Protein AF-A0A522MY58-F1 (afdb_monomer_lite)

Radius of gyration: 22.97 Å; chains: 1; bounding box: 71×37×54 Å

Secondary structure (DSSP, 8-state):
-HHHHHHHHHHHHHHHHHHHHHHHHHHHH-TT-TTGGGS-HHHHHHHHHHHHHHHHHHHHHHHHHHHHHHHH-TTHHHHHHHHHHHHHHH--HHHHHHHHHTT----THHHHHHHHHHHHHHHHHHHHHHHGGGS-GGGSPPTTTSS-HHHHHHHHHT-

Sequence (159 aa):
ERQLATFLEEANGLRAEGLGRLVGRLRRAGSGDLLSAFLSPEQQRLLAETQLVMSLLEGFSDWVMDDVGRRILPDVETIRDRFEARRGARRGGLDRLVSRLIGLDLKLEQYRKGERFVAGVYRVGGEAALARLWDGPEALPAAAELDDPGAWVRRVAHA

pLDDT: mean 71.49, std 13.31, range [43.28, 94.81]

Structure (mmCIF, N/CA/C/O backbone):
data_AF-A0A522MY58-F1
#
_entry.id   AF-A0A522MY58-F1
#
loop_
_atom_site.group_PDB
_atom_site.id
_atom_site.type_symbol
_atom_site.label_atom_id
_atom_site.label_alt_id
_atom_site.label_comp_id
_atom_site.label_asym_id
_atom_site.label_entity_id
_atom_site.label_seq_id
_atom_site.pdbx_PDB_ins_code
_atom_site.Cartn_x
_atom_site.Cartn_y
_atom_site.Cartn_z
_atom_site.occupancy
_atom_site.B_iso_or_equiv
_atom_site.auth_seq_id
_atom_site.auth_comp_id
_atom_site.auth_asym_id
_atom_site.auth_atom_id
_atom_site.pdbx_PDB_model_num
ATOM 1 N N . GLU A 1 1 ? 55.660 6.144 -29.299 1.00 55.34 1 GLU A N 1
ATOM 2 C CA . GLU A 1 1 ? 54.824 7.265 -28.805 1.00 55.34 1 GLU A CA 1
ATOM 3 C C . GLU A 1 1 ? 53.560 7.514 -29.634 1.00 55.34 1 GLU A C 1
ATOM 5 O O . GLU A 1 1 ? 52.486 7.470 -29.054 1.00 55.34 1 GLU A O 1
ATOM 10 N N . ARG A 1 2 ? 53.620 7.672 -30.968 1.00 51.34 2 ARG A N 1
ATOM 11 C CA . ARG A 1 2 ? 52.422 7.954 -31.800 1.00 51.34 2 ARG A CA 1
ATOM 12 C C . ARG A 1 2 ? 51.309 6.887 -31.767 1.00 51.34 2 ARG A C 1
ATOM 14 O O . ARG A 1 2 ? 50.146 7.250 -31.738 1.00 51.34 2 ARG A O 1
ATOM 21 N N . GLN A 1 3 ? 51.642 5.596 -31.689 1.00 43.28 3 GLN A N 1
ATOM 22 C CA . GLN A 1 3 ? 50.640 4.513 -31.639 1.00 43.28 3 GLN A CA 1
ATOM 23 C C . GLN A 1 3 ? 49.859 4.440 -30.314 1.00 43.28 3 GLN A C 1
ATOM 25 O O . GLN A 1 3 ? 48.707 4.024 -30.313 1.00 43.28 3 GLN A O 1
ATOM 30 N N . LEU A 1 4 ? 50.457 4.869 -29.195 1.00 51.84 4 LEU A N 1
ATOM 31 C CA . LEU A 1 4 ? 49.779 4.913 -27.892 1.00 51.84 4 LEU A CA 1
ATOM 32 C C . LEU A 1 4 ? 48.774 6.067 -27.825 1.00 51.84 4 LEU A C 1
ATOM 34 O O . LEU A 1 4 ? 47.717 5.915 -27.227 1.00 51.84 4 LEU A O 1
ATOM 38 N N . ALA A 1 5 ? 49.080 7.192 -28.477 1.00 55.88 5 ALA A N 1
ATOM 39 C CA . ALA A 1 5 ? 48.162 8.321 -28.582 1.00 55.88 5 ALA A CA 1
ATOM 40 C C . ALA A 1 5 ? 46.907 7.950 -29.388 1.00 55.88 5 ALA A C 1
ATOM 42 O O . ALA A 1 5 ? 45.802 8.200 -28.922 1.00 55.88 5 ALA A O 1
ATOM 43 N N . THR A 1 6 ? 47.070 7.255 -30.519 1.00 59.66 6 THR A N 1
ATOM 44 C CA . THR A 1 6 ? 45.942 6.775 -31.335 1.00 59.66 6 THR A CA 1
ATOM 45 C C . THR A 1 6 ? 45.094 5.740 -30.592 1.00 59.66 6 THR A C 1
ATOM 47 O O . THR A 1 6 ? 43.873 5.830 -30.610 1.00 59.66 6 THR A O 1
ATOM 50 N N . PHE A 1 7 ? 45.718 4.819 -29.848 1.00 56.16 7 PHE A N 1
ATOM 51 C CA . PHE A 1 7 ? 44.993 3.857 -29.007 1.00 56.16 7 PHE A CA 1
ATOM 52 C C . PHE A 1 7 ? 44.212 4.529 -27.866 1.00 56.16 7 PHE A C 1
ATOM 54 O O . PHE A 1 7 ? 43.107 4.104 -27.532 1.00 56.16 7 PHE A O 1
ATOM 61 N N . LEU A 1 8 ? 44.775 5.575 -27.251 1.00 56.06 8 LEU A N 1
ATOM 62 C CA . LEU A 1 8 ? 44.109 6.347 -26.199 1.00 56.06 8 LEU A CA 1
ATOM 63 C C . LEU A 1 8 ? 42.988 7.236 -26.758 1.00 56.06 8 LEU A C 1
ATOM 65 O O . LEU A 1 8 ? 41.968 7.401 -26.089 1.00 56.06 8 LEU A O 1
ATOM 69 N N . GLU A 1 9 ? 43.134 7.766 -27.974 1.00 59.34 9 GLU A N 1
ATOM 70 C CA . GLU A 1 9 ? 42.082 8.502 -28.687 1.00 59.34 9 GLU A CA 1
ATOM 71 C C . GLU A 1 9 ? 40.939 7.589 -29.133 1.00 59.34 9 GLU A C 1
ATOM 73 O O . GLU A 1 9 ? 39.782 7.933 -28.909 1.00 59.34 9 GLU A O 1
ATOM 78 N N . GLU A 1 10 ? 41.226 6.399 -29.667 1.00 54.28 10 GLU A N 1
ATOM 79 C CA . GLU A 1 10 ? 40.202 5.400 -29.995 1.00 54.28 10 GLU A CA 1
ATOM 80 C C . GLU A 1 10 ? 39.494 4.887 -28.736 1.00 54.28 10 GLU A C 1
ATOM 82 O O . GLU A 1 10 ? 38.267 4.783 -28.714 1.00 54.28 10 GLU A O 1
ATOM 87 N N . ALA A 1 11 ? 40.228 4.642 -27.645 1.00 57.56 11 ALA A N 1
ATOM 88 C CA . ALA A 1 11 ? 39.636 4.264 -26.362 1.00 57.56 11 ALA A CA 1
ATOM 89 C C . ALA A 1 11 ? 38.762 5.386 -25.773 1.00 57.56 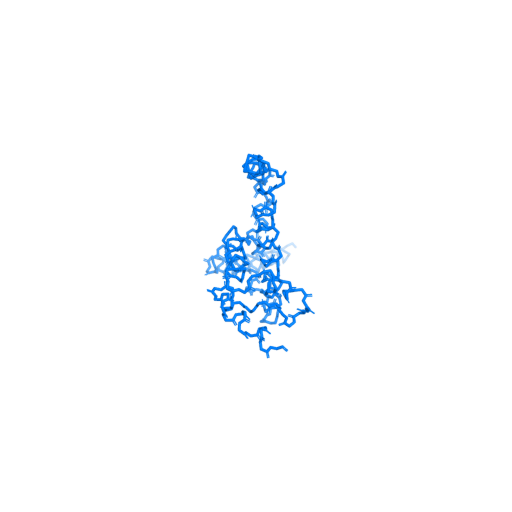11 ALA A C 1
ATOM 91 O O . ALA A 1 11 ? 37.707 5.108 -25.195 1.00 57.56 11 ALA A O 1
ATOM 92 N N . ASN A 1 12 ? 39.163 6.650 -25.934 1.00 56.62 12 ASN A N 1
ATOM 93 C CA . ASN A 1 12 ? 38.354 7.803 -25.541 1.00 56.62 12 ASN A CA 1
ATOM 94 C C . ASN A 1 12 ? 37.147 8.007 -26.461 1.00 56.62 12 ASN A C 1
ATOM 96 O O . ASN A 1 12 ? 36.080 8.346 -25.958 1.00 56.62 12 ASN A O 1
ATOM 100 N N . GLY A 1 13 ? 37.268 7.739 -27.762 1.00 57.22 13 GLY A N 1
ATOM 101 C CA . GLY A 1 13 ? 36.167 7.768 -28.727 1.00 57.22 13 GLY A CA 1
ATOM 102 C C . GLY A 1 13 ? 35.122 6.691 -28.436 1.00 57.22 13 GLY A C 1
ATOM 103 O O . GLY A 1 13 ? 33.938 6.993 -28.320 1.00 57.22 13 GLY A O 1
ATOM 104 N N . LEU A 1 14 ? 35.558 5.455 -28.174 1.00 58.22 14 LEU A N 1
ATOM 105 C CA . LEU A 1 14 ? 34.695 4.337 -27.772 1.00 58.22 14 LEU A CA 1
ATOM 106 C C . LEU A 1 14 ? 33.980 4.608 -26.437 1.00 58.22 14 LEU A C 1
ATOM 108 O O . LEU A 1 14 ? 32.801 4.274 -26.276 1.00 58.22 14 LEU A O 1
ATOM 112 N N . ARG A 1 15 ? 34.664 5.262 -2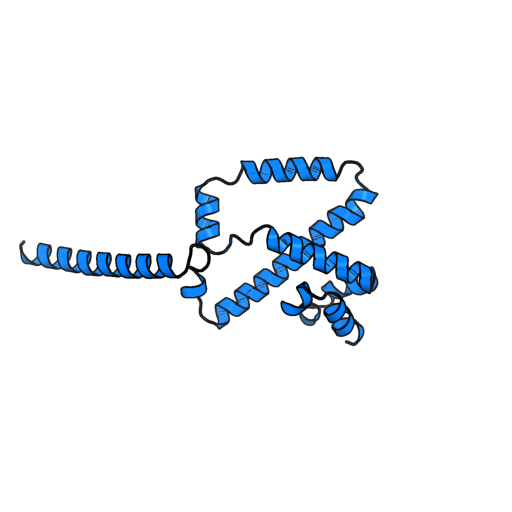5.486 1.00 59.00 15 ARG A N 1
ATOM 113 C CA . ARG A 1 15 ? 34.072 5.725 -24.219 1.00 59.00 15 ARG A CA 1
ATOM 114 C C . ARG A 1 15 ? 33.092 6.879 -24.428 1.00 59.00 15 ARG A C 1
ATOM 116 O O . ARG A 1 15 ? 32.006 6.839 -23.856 1.00 59.00 15 ARG A O 1
ATOM 123 N N . ALA A 1 16 ? 33.431 7.864 -25.256 1.00 65.81 16 ALA A N 1
ATOM 124 C CA . ALA A 1 16 ? 32.604 9.034 -25.543 1.00 65.81 16 ALA A CA 1
ATOM 125 C C . ALA A 1 16 ? 31.335 8.670 -26.325 1.00 65.81 16 ALA A C 1
ATOM 127 O O . ALA A 1 16 ? 30.257 9.166 -26.006 1.00 65.81 16 ALA A O 1
ATOM 128 N N . GLU A 1 17 ? 31.418 7.744 -27.280 1.00 63.81 17 GLU A N 1
ATOM 129 C CA . GLU A 1 17 ? 30.249 7.196 -27.970 1.00 63.81 17 GLU A CA 1
ATOM 130 C C . GLU A 1 17 ? 29.385 6.333 -27.048 1.00 63.81 17 GLU A C 1
ATOM 132 O O . GLU A 1 17 ? 28.155 6.393 -27.108 1.00 63.81 17 GLU A O 1
ATOM 137 N N . GLY A 1 18 ? 30.009 5.537 -26.173 1.00 63.91 18 GLY A N 1
ATOM 138 C CA . GLY A 1 18 ? 29.309 4.782 -25.134 1.00 63.91 18 GLY A CA 1
ATOM 139 C C . GLY A 1 18 ? 28.517 5.703 -24.205 1.00 63.91 18 GLY A C 1
ATOM 140 O O . GLY A 1 18 ? 27.328 5.474 -23.979 1.00 63.91 18 GLY A O 1
ATOM 141 N N . LEU A 1 19 ? 29.145 6.793 -23.760 1.00 64.94 19 LEU A N 1
ATOM 142 C CA . LEU A 1 19 ? 28.531 7.870 -22.981 1.00 64.94 19 LEU A CA 1
ATOM 143 C C . LEU A 1 19 ? 27.449 8.615 -23.769 1.00 64.94 19 LEU A C 1
ATOM 145 O O . LEU A 1 19 ? 26.380 8.867 -23.226 1.00 64.94 19 LEU A O 1
ATOM 149 N N . GLY A 1 20 ? 27.657 8.908 -25.052 1.00 66.69 20 GLY A N 1
ATOM 150 C CA . GLY A 1 20 ? 26.664 9.560 -25.910 1.00 66.69 20 GLY A CA 1
ATOM 151 C C . GLY A 1 20 ? 25.415 8.702 -26.120 1.00 66.69 20 GLY A C 1
ATOM 152 O O . GLY A 1 20 ? 24.291 9.197 -26.019 1.00 66.69 20 GLY A O 1
ATOM 153 N N . ARG A 1 21 ? 25.585 7.389 -26.316 1.00 67.06 21 ARG A N 1
ATOM 154 C CA . ARG A 1 21 ? 24.478 6.418 -26.384 1.00 67.06 21 ARG A CA 1
ATOM 155 C C . ARG A 1 21 ? 23.777 6.248 -25.034 1.00 67.06 21 ARG A C 1
ATOM 157 O O . ARG A 1 21 ? 22.564 6.033 -25.012 1.00 67.06 21 ARG A O 1
ATOM 164 N N . LEU A 1 22 ? 24.513 6.347 -23.927 1.00 56.91 22 LEU A N 1
ATOM 165 C CA . LEU A 1 22 ? 23.978 6.301 -22.564 1.00 56.91 22 LEU A CA 1
ATOM 166 C C . LEU A 1 22 ? 23.135 7.548 -22.263 1.00 56.91 22 LEU A C 1
ATOM 168 O O . LEU A 1 22 ? 21.974 7.428 -21.886 1.00 56.91 22 LEU A O 1
ATOM 172 N N . VAL A 1 23 ? 23.675 8.740 -22.526 1.00 64.81 23 VAL A N 1
ATOM 173 C CA . VAL A 1 23 ? 22.977 10.027 -22.387 1.00 64.81 23 VAL A CA 1
ATOM 174 C C . VAL A 1 23 ? 21.769 10.088 -23.322 1.00 64.81 23 VAL A C 1
ATOM 176 O O . VAL A 1 23 ? 20.702 10.534 -22.911 1.00 64.81 23 VAL A O 1
ATOM 179 N N . GLY A 1 24 ? 21.890 9.581 -24.551 1.00 66.06 24 GLY A N 1
ATOM 180 C CA . GLY A 1 24 ? 20.783 9.496 -25.503 1.00 66.06 24 GLY A CA 1
ATOM 181 C C . GLY A 1 24 ? 19.652 8.573 -25.044 1.00 66.06 24 GLY A C 1
ATOM 182 O O . GLY A 1 24 ? 18.487 8.909 -25.247 1.00 66.06 24 GLY A O 1
ATOM 183 N N . ARG A 1 25 ? 19.969 7.445 -24.391 1.00 63.38 25 ARG A N 1
ATOM 184 C CA . ARG A 1 25 ? 18.969 6.543 -23.792 1.00 63.38 25 ARG A CA 1
ATOM 185 C C . ARG A 1 25 ? 18.329 7.142 -22.544 1.00 63.38 25 ARG A C 1
ATOM 187 O O . ARG A 1 25 ? 17.109 7.164 -22.465 1.00 63.38 25 ARG A O 1
ATOM 194 N N . LEU A 1 26 ? 19.117 7.723 -21.642 1.00 55.84 26 LEU A N 1
ATOM 195 C CA . LEU A 1 26 ? 18.623 8.406 -20.438 1.00 55.84 26 LEU A CA 1
ATOM 196 C C . LEU A 1 26 ? 17.710 9.592 -20.774 1.00 55.84 26 LEU A C 1
ATOM 198 O O . LEU A 1 26 ? 16.663 9.783 -20.160 1.00 55.84 26 LEU A O 1
ATOM 202 N N . ARG A 1 27 ? 18.073 10.372 -21.796 1.00 62.59 27 ARG A N 1
ATOM 203 C CA . ARG A 1 27 ? 17.285 11.520 -22.259 1.00 62.59 27 ARG A CA 1
ATOM 204 C C . ARG A 1 27 ? 15.984 11.102 -22.952 1.00 62.59 27 ARG A C 1
ATOM 206 O O . ARG A 1 27 ? 15.049 11.894 -22.987 1.00 62.59 27 ARG A O 1
ATOM 213 N N . ARG A 1 28 ? 15.918 9.879 -23.486 1.00 60.41 28 ARG A N 1
ATOM 214 C CA . ARG A 1 28 ? 14.723 9.310 -24.128 1.00 60.41 28 ARG A CA 1
ATOM 215 C C . ARG A 1 28 ? 13.828 8.551 -23.140 1.00 60.41 28 ARG A C 1
ATOM 217 O O . ARG A 1 28 ? 12.623 8.532 -23.342 1.00 60.41 28 ARG A O 1
ATOM 224 N N . ALA A 1 29 ? 14.409 7.978 -22.084 1.00 53.91 29 ALA A N 1
ATOM 225 C CA . ALA A 1 29 ? 13.703 7.249 -21.028 1.00 53.91 29 ALA A CA 1
ATOM 226 C C . ALA A 1 29 ? 13.005 8.169 -20.006 1.00 53.91 29 ALA A C 1
ATOM 228 O O . ALA A 1 29 ? 12.096 7.744 -19.307 1.00 53.91 29 ALA A O 1
ATOM 229 N N . GLY A 1 30 ? 13.374 9.452 -19.929 1.00 52.66 30 GLY A N 1
ATOM 230 C CA . GLY A 1 30 ? 12.845 10.339 -18.892 1.00 52.66 30 GLY A CA 1
ATOM 231 C C . GLY A 1 30 ? 13.407 9.979 -17.512 1.00 52.66 30 GLY A C 1
ATOM 232 O O . GLY A 1 30 ? 13.789 8.850 -17.234 1.00 52.66 30 GLY A O 1
ATOM 233 N N . SER A 1 31 ? 13.505 10.967 -16.628 1.00 52.94 31 SER A N 1
ATOM 234 C CA . SER A 1 31 ? 14.283 10.915 -15.379 1.00 52.94 31 SER A CA 1
ATOM 235 C C . SER A 1 31 ? 13.807 9.917 -14.305 1.00 52.94 31 SER A C 1
ATOM 237 O O . SER A 1 31 ? 14.371 9.925 -13.214 1.00 52.94 31 SER A O 1
ATOM 239 N N . GLY A 1 32 ? 12.803 9.079 -14.586 1.00 52.12 32 GLY A N 1
ATOM 240 C CA . GLY A 1 32 ? 12.289 8.053 -13.669 1.00 52.12 32 GLY A CA 1
ATOM 241 C C . GLY A 1 32 ? 12.499 6.600 -14.116 1.00 52.12 32 GLY A C 1
ATOM 242 O O . GLY A 1 32 ? 12.406 5.713 -13.279 1.00 52.12 32 GLY A O 1
ATOM 243 N N . ASP A 1 33 ? 12.818 6.348 -15.390 1.00 57.84 33 ASP A N 1
ATOM 244 C CA . ASP A 1 33 ? 12.766 5.010 -16.012 1.00 57.84 33 ASP A CA 1
ATOM 245 C C . ASP A 1 33 ? 14.154 4.505 -16.455 1.00 57.84 33 ASP A C 1
ATOM 247 O O . ASP A 1 33 ? 14.339 3.889 -17.501 1.00 57.84 33 ASP A O 1
ATOM 251 N N . LEU A 1 34 ? 15.197 4.858 -15.701 1.00 58.16 34 LEU A N 1
ATOM 252 C CA . LEU A 1 34 ? 16.569 4.555 -16.113 1.00 58.16 34 LEU A CA 1
ATOM 253 C C . LEU A 1 34 ? 16.905 3.109 -15.775 1.00 58.16 34 LEU A C 1
ATOM 255 O O . LEU A 1 34 ? 17.631 2.465 -16.517 1.00 58.16 34 LEU A O 1
ATOM 259 N N . LEU A 1 35 ? 16.405 2.627 -14.635 1.00 59.03 35 LEU A N 1
ATOM 260 C CA . LEU A 1 35 ? 16.717 1.305 -14.100 1.00 59.03 35 LEU A CA 1
ATOM 261 C C . LEU A 1 35 ? 15.909 0.195 -14.730 1.00 59.03 35 LEU A C 1
ATOM 263 O O . LEU A 1 35 ? 16.476 -0.838 -15.054 1.00 59.03 35 LEU A O 1
ATOM 267 N N . SER A 1 36 ? 14.623 0.417 -14.956 1.00 58.47 36 SER A N 1
ATOM 268 C CA . SER A 1 36 ? 13.761 -0.472 -15.740 1.00 58.47 36 SER A CA 1
ATOM 269 C C . SER A 1 36 ? 14.372 -0.792 -17.108 1.00 58.47 36 SER A C 1
ATOM 271 O O . SER A 1 36 ? 14.364 -1.948 -17.515 1.00 58.47 36 SER A O 1
ATOM 273 N N . ALA A 1 37 ? 15.028 0.174 -17.761 1.00 64.31 37 ALA A N 1
ATOM 274 C CA . ALA A 1 37 ? 15.751 -0.046 -19.015 1.00 64.31 37 ALA A CA 1
ATOM 275 C C . ALA A 1 37 ? 16.953 -1.015 -18.903 1.00 64.31 37 ALA A C 1
ATOM 277 O O . ALA A 1 37 ? 17.441 -1.495 -19.928 1.00 64.31 37 ALA A O 1
ATOM 278 N N . PHE A 1 38 ? 17.437 -1.304 -17.689 1.00 67.62 38 PHE A N 1
ATOM 279 C CA . PHE A 1 38 ? 18.514 -2.264 -17.404 1.00 67.62 38 PHE A CA 1
ATOM 280 C C . PHE A 1 38 ? 18.039 -3.541 -16.695 1.00 67.62 38 PHE A C 1
ATOM 282 O O . PHE A 1 38 ? 18.809 -4.498 -16.611 1.00 67.62 38 PHE A O 1
ATOM 289 N N . LEU A 1 39 ? 16.809 -3.572 -16.181 1.00 73.38 39 LEU A N 1
ATOM 290 C CA . LEU A 1 39 ? 16.238 -4.738 -15.509 1.00 73.38 39 LEU A CA 1
ATOM 291 C C . LEU A 1 39 ? 15.612 -5.691 -16.529 1.00 73.38 39 LEU A C 1
ATOM 293 O O . LEU A 1 39 ? 14.923 -5.262 -17.457 1.00 73.38 39 LEU A O 1
ATOM 297 N N . SER A 1 40 ? 15.805 -6.995 -16.328 1.00 82.50 40 SER A N 1
ATOM 298 C CA . SER A 1 40 ? 15.067 -8.006 -17.087 1.00 82.50 40 SER A CA 1
ATOM 299 C C . SER A 1 40 ? 13.561 -7.926 -16.777 1.00 82.50 40 SER A C 1
ATOM 301 O O . SER A 1 40 ? 13.189 -7.449 -15.701 1.00 82.50 40 SER A O 1
ATOM 303 N N . PRO A 1 41 ? 12.673 -8.426 -17.659 1.00 82.06 41 PRO A N 1
ATOM 304 C CA . PRO A 1 41 ? 11.230 -8.434 -17.398 1.00 82.06 41 PRO A CA 1
ATOM 305 C C . PRO A 1 41 ? 10.856 -9.095 -16.063 1.00 82.06 41 PRO A C 1
ATOM 307 O O . PRO A 1 41 ? 9.988 -8.608 -15.345 1.00 82.06 41 PRO A O 1
ATOM 310 N N . GLU A 1 42 ? 11.565 -10.162 -15.688 1.00 79.75 42 GLU A N 1
ATOM 311 C CA . GLU A 1 42 ? 11.361 -10.851 -14.412 1.00 79.75 42 GLU A CA 1
ATOM 312 C C . GLU A 1 42 ? 11.791 -9.990 -13.215 1.00 79.75 42 GLU A C 1
ATOM 314 O O . GLU A 1 42 ? 11.088 -9.910 -12.211 1.00 79.75 42 GLU A O 1
ATOM 319 N N . GLN A 1 43 ? 12.914 -9.276 -13.326 1.00 77.50 43 GLN A N 1
ATOM 320 C CA . GLN A 1 43 ? 13.366 -8.362 -12.274 1.00 77.50 43 GLN A CA 1
ATOM 321 C C . GLN A 1 43 ? 12.435 -7.155 -12.121 1.00 77.50 43 GLN A C 1
ATOM 323 O O . GLN A 1 43 ? 12.217 -6.697 -11.002 1.00 77.50 43 GLN A O 1
ATOM 328 N N . GLN A 1 44 ? 11.861 -6.657 -13.219 1.00 76.12 44 GLN A N 1
ATOM 329 C CA . GLN A 1 44 ? 10.847 -5.603 -13.169 1.00 76.12 44 GLN A CA 1
ATOM 330 C C . GLN A 1 44 ? 9.582 -6.080 -12.444 1.00 76.12 44 GLN A C 1
ATOM 332 O O . GLN A 1 44 ? 9.054 -5.348 -11.609 1.00 76.12 44 GLN A O 1
ATOM 337 N N . ARG A 1 45 ? 9.134 -7.318 -12.704 1.00 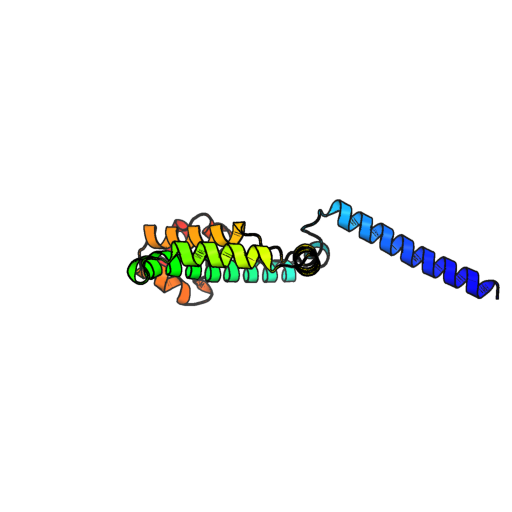80.88 45 ARG A N 1
ATOM 338 C CA . ARG A 1 45 ? 7.989 -7.931 -12.011 1.00 80.88 45 ARG A CA 1
ATOM 339 C C . ARG A 1 45 ? 8.235 -8.045 -10.507 1.00 80.88 45 ARG A C 1
ATOM 341 O O . ARG A 1 45 ? 7.422 -7.568 -9.722 1.00 80.88 45 ARG A O 1
ATOM 348 N N . LEU A 1 46 ? 9.375 -8.610 -10.109 1.00 81.69 46 LEU A N 1
ATOM 349 C CA . LEU A 1 46 ? 9.746 -8.763 -8.696 1.00 81.69 46 LEU A CA 1
ATOM 350 C C . LEU A 1 46 ? 9.886 -7.414 -7.984 1.00 81.69 46 LEU A C 1
ATOM 352 O O . LEU A 1 46 ? 9.486 -7.268 -6.827 1.00 81.69 46 LEU A O 1
ATOM 356 N N . LEU A 1 47 ? 10.431 -6.409 -8.673 1.00 77.50 47 LEU A N 1
ATOM 357 C CA . LEU A 1 47 ? 10.521 -5.056 -8.142 1.00 77.50 47 LEU A CA 1
ATOM 358 C C . LEU A 1 47 ? 9.124 -4.455 -7.932 1.00 77.50 47 LEU A C 1
ATOM 360 O O . LEU A 1 47 ? 8.869 -3.895 -6.869 1.00 77.50 47 LEU A O 1
ATOM 364 N N . ALA A 1 48 ? 8.214 -4.612 -8.894 1.00 77.19 48 ALA A N 1
ATOM 365 C CA . ALA A 1 48 ? 6.836 -4.139 -8.778 1.00 77.19 48 ALA A CA 1
ATOM 366 C C . ALA A 1 48 ? 6.072 -4.840 -7.637 1.00 77.19 48 ALA A C 1
ATOM 368 O O . ALA A 1 48 ? 5.368 -4.179 -6.877 1.00 77.19 48 ALA A O 1
ATOM 369 N N . GLU A 1 49 ? 6.254 -6.150 -7.460 1.00 81.56 49 GLU A N 1
ATOM 370 C CA . GLU A 1 49 ? 5.690 -6.908 -6.332 1.00 81.56 49 GLU A CA 1
ATOM 371 C C . GLU A 1 49 ? 6.242 -6.432 -4.990 1.00 81.56 49 GLU A C 1
ATOM 373 O O . GLU A 1 49 ? 5.490 -6.206 -4.043 1.00 81.56 49 GLU A O 1
ATOM 378 N N . THR A 1 50 ? 7.550 -6.191 -4.916 1.00 80.94 50 THR A N 1
ATOM 379 C CA . THR A 1 50 ? 8.168 -5.629 -3.710 1.00 80.94 50 THR A CA 1
ATOM 380 C C . THR A 1 50 ? 7.582 -4.253 -3.388 1.00 80.94 50 THR A C 1
ATOM 382 O O . THR A 1 50 ? 7.218 -3.974 -2.248 1.00 80.94 50 THR A O 1
ATOM 385 N N . GLN A 1 51 ? 7.438 -3.394 -4.398 1.00 76.06 51 GLN A N 1
ATOM 386 C CA . GLN A 1 51 ? 6.873 -2.051 -4.249 1.00 76.06 51 GLN A CA 1
ATOM 387 C C . GLN A 1 51 ? 5.412 -2.074 -3.801 1.00 76.06 51 GLN A C 1
ATOM 389 O O . GLN A 1 51 ? 4.999 -1.244 -2.991 1.00 76.06 51 GLN A O 1
ATOM 394 N N . LEU A 1 52 ? 4.636 -3.024 -4.310 1.00 81.44 52 LEU A N 1
ATOM 395 C CA . LEU A 1 52 ? 3.252 -3.255 -3.925 1.00 81.44 52 LEU A CA 1
ATOM 396 C C . LEU A 1 52 ? 3.145 -3.615 -2.434 1.00 81.44 52 LEU A C 1
ATOM 398 O O . LEU A 1 52 ? 2.379 -2.979 -1.710 1.00 81.44 52 LEU A O 1
ATOM 402 N N . VAL A 1 53 ? 3.952 -4.570 -1.960 1.00 82.81 53 VAL A N 1
ATOM 403 C CA . VAL A 1 53 ? 3.972 -4.970 -0.541 1.00 82.81 53 VAL A CA 1
ATOM 404 C C . VAL A 1 53 ? 4.415 -3.819 0.356 1.00 82.81 53 VAL A C 1
ATOM 406 O O . VAL A 1 53 ? 3.782 -3.559 1.376 1.00 82.81 53 VAL A O 1
ATOM 409 N N . MET A 1 54 ? 5.458 -3.087 -0.038 1.00 79.19 54 MET A N 1
ATOM 410 C CA . MET A 1 54 ? 5.905 -1.902 0.698 1.00 79.19 54 MET A CA 1
ATOM 411 C C . MET A 1 54 ? 4.790 -0.856 0.806 1.00 79.19 54 MET A C 1
ATOM 413 O O . MET A 1 54 ? 4.504 -0.386 1.903 1.00 79.19 54 MET A O 1
ATOM 417 N N . SER A 1 55 ? 4.094 -0.571 -0.300 1.00 77.56 55 SER A N 1
ATOM 418 C CA . SER A 1 55 ? 2.976 0.385 -0.322 1.00 77.56 55 SER A CA 1
ATOM 419 C C . SER A 1 55 ? 1.842 -0.031 0.616 1.00 77.56 55 SER A C 1
ATOM 421 O O . SER A 1 55 ? 1.226 0.815 1.262 1.00 77.56 55 SER A O 1
ATOM 423 N N . LEU A 1 56 ? 1.560 -1.334 0.694 1.00 81.94 56 LEU A N 1
ATOM 424 C CA . LEU A 1 56 ? 0.548 -1.885 1.587 1.00 81.94 56 LEU A CA 1
ATOM 425 C C . LEU A 1 56 ? 0.946 -1.757 3.060 1.00 81.94 56 LEU A C 1
ATOM 427 O O . LEU A 1 56 ? 0.145 -1.284 3.861 1.00 81.94 56 LEU A O 1
ATOM 431 N N . LEU A 1 57 ? 2.173 -2.160 3.409 1.00 81.06 57 LEU A N 1
ATOM 432 C CA . LEU A 1 57 ? 2.702 -2.072 4.774 1.00 81.06 57 LEU A CA 1
ATOM 433 C C . LEU A 1 57 ? 2.693 -0.629 5.279 1.00 81.06 57 LEU A C 1
ATOM 435 O O . LEU A 1 57 ? 2.248 -0.351 6.392 1.00 81.06 57 LEU A O 1
ATOM 439 N N . GLU A 1 58 ? 3.165 0.287 4.441 1.00 76.88 58 GLU A N 1
ATOM 440 C CA . GLU A 1 58 ? 3.219 1.709 4.759 1.00 76.88 58 GLU A CA 1
ATOM 441 C C . GLU A 1 58 ? 1.808 2.296 4.887 1.00 76.88 58 GLU A C 1
ATOM 443 O O . GLU A 1 58 ? 1.501 2.918 5.901 1.00 76.88 58 GLU A O 1
ATOM 448 N N . GLY A 1 59 ? 0.915 2.018 3.931 1.00 77.25 59 GLY A N 1
ATOM 449 C CA . GLY A 1 59 ? -0.475 2.477 3.983 1.00 77.25 59 GLY A CA 1
ATOM 450 C C . GLY A 1 59 ? -1.258 1.937 5.182 1.00 77.25 59 GLY A C 1
ATOM 451 O O . GLY A 1 59 ? -2.072 2.656 5.760 1.00 77.25 59 GLY A O 1
ATOM 452 N N . PHE A 1 60 ? -0.994 0.695 5.595 1.00 81.44 60 PHE A N 1
ATOM 453 C CA . PHE A 1 60 ? -1.580 0.120 6.804 1.00 81.44 60 PHE A CA 1
ATOM 454 C C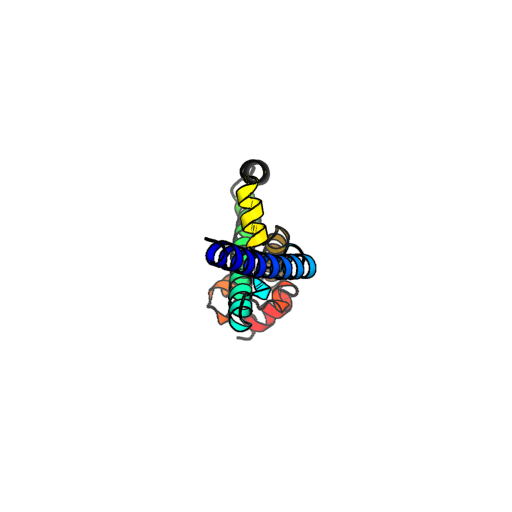 . PHE A 1 60 ? -1.056 0.806 8.064 1.00 81.44 60 PHE A C 1
ATOM 456 O O . PHE A 1 60 ? -1.847 1.151 8.938 1.00 81.44 60 PHE A O 1
ATOM 463 N N . SER A 1 61 ? 0.255 1.044 8.151 1.00 75.38 61 SER A N 1
ATOM 464 C CA . SER A 1 61 ? 0.848 1.765 9.279 1.00 75.38 61 SER A CA 1
ATOM 465 C C . SER A 1 61 ? 0.283 3.181 9.399 1.00 75.38 61 SER A C 1
ATOM 467 O O . SER A 1 61 ? -0.076 3.589 10.500 1.00 75.38 61 SER A O 1
ATOM 469 N N . ASP A 1 62 ? 0.177 3.918 8.293 1.00 74.38 62 ASP A N 1
ATOM 470 C CA . ASP A 1 62 ? -0.389 5.271 8.291 1.00 74.38 62 ASP A CA 1
ATOM 471 C C . ASP A 1 62 ? -1.870 5.254 8.704 1.00 74.38 62 ASP A C 1
ATOM 473 O O . ASP A 1 62 ? -2.280 6.041 9.558 1.00 74.38 62 ASP A O 1
ATOM 477 N N . TRP A 1 63 ? -2.658 4.298 8.198 1.00 78.31 63 TRP A N 1
ATOM 478 C CA . TRP A 1 63 ? -4.056 4.131 8.607 1.00 78.31 63 TRP A CA 1
ATOM 479 C C . TRP A 1 63 ? -4.200 3.788 10.098 1.00 78.31 63 TRP A C 1
ATOM 481 O O . TRP A 1 63 ? -5.025 4.390 10.782 1.00 78.31 63 TRP A O 1
ATOM 491 N N . VAL A 1 64 ? -3.383 2.871 10.633 1.00 78.31 64 VAL A N 1
ATOM 492 C CA . VAL A 1 64 ? -3.377 2.535 12.069 1.00 78.31 64 VAL A CA 1
ATOM 493 C C . VAL A 1 64 ? -2.997 3.757 12.903 1.00 78.31 64 VAL A C 1
ATOM 495 O O . VAL A 1 64 ? -3.643 4.043 13.912 1.00 78.31 64 VAL A O 1
ATOM 498 N N . MET A 1 65 ? -1.975 4.504 12.487 1.00 69.12 65 MET A N 1
ATOM 499 C CA . MET A 1 65 ? -1.561 5.732 13.168 1.00 69.12 65 MET A CA 1
ATOM 500 C C . MET A 1 65 ? -2.665 6.798 13.161 1.00 69.12 65 MET A C 1
ATOM 502 O O . MET A 1 65 ? -2.776 7.548 14.127 1.00 69.12 65 MET A O 1
ATOM 506 N N . ASP A 1 66 ? -3.520 6.839 12.142 1.00 71.75 66 ASP A N 1
ATOM 507 C CA . ASP A 1 66 ? -4.629 7.790 12.070 1.00 71.75 66 ASP A CA 1
ATOM 508 C C . ASP A 1 66 ? -5.891 7.317 12.815 1.00 71.75 66 ASP A C 1
ATOM 510 O O . ASP A 1 66 ? -6.521 8.130 13.494 1.00 71.75 66 ASP A O 1
ATOM 514 N N . ASP A 1 67 ? -6.288 6.046 12.711 1.00 72.88 67 ASP A N 1
ATOM 515 C CA . ASP A 1 67 ? -7.506 5.524 13.357 1.00 72.88 67 ASP A CA 1
ATOM 516 C C . ASP A 1 67 ? -7.277 5.186 14.837 1.00 72.88 67 ASP A C 1
ATOM 518 O O . ASP A 1 67 ? -8.022 5.638 15.711 1.00 72.88 67 ASP A O 1
ATOM 522 N N . VAL A 1 68 ? -6.206 4.451 15.145 1.00 68.19 68 VAL A N 1
ATOM 523 C CA . VAL A 1 68 ? -5.846 4.100 16.526 1.00 68.19 68 VAL A CA 1
ATOM 524 C C . VAL A 1 68 ? -5.160 5.277 17.210 1.00 68.19 68 VAL A C 1
ATOM 526 O O . VAL A 1 68 ? -5.454 5.575 18.370 1.00 68.19 68 VAL A O 1
ATOM 529 N N . GLY A 1 69 ? -4.287 5.998 16.500 1.00 64.06 69 GLY A N 1
ATOM 530 C CA . GLY A 1 69 ? -3.571 7.131 17.085 1.00 64.06 69 GLY A CA 1
ATOM 531 C C . GLY A 1 69 ? -4.499 8.265 17.508 1.00 64.06 69 GLY A C 1
ATOM 532 O O . GLY A 1 69 ? -4.308 8.783 18.600 1.00 64.06 69 GLY A O 1
ATOM 533 N N . ARG A 1 70 ? -5.575 8.583 16.771 1.00 67.31 70 ARG A N 1
ATOM 534 C CA . ARG A 1 70 ? -6.570 9.580 17.228 1.00 67.31 70 ARG A CA 1
ATOM 535 C C . ARG A 1 70 ? -7.298 9.181 18.512 1.00 67.31 70 ARG A C 1
ATOM 537 O O . ARG A 1 70 ? -7.703 10.051 19.277 1.00 67.31 70 ARG A O 1
ATOM 544 N N . ARG A 1 71 ? -7.475 7.879 18.761 1.00 64.44 71 ARG A N 1
ATOM 545 C CA . ARG A 1 71 ? -8.156 7.371 19.965 1.00 64.44 71 ARG A CA 1
ATOM 546 C C . ARG A 1 71 ? -7.273 7.433 21.213 1.00 64.44 71 ARG A C 1
ATOM 548 O O . ARG A 1 71 ? -7.805 7.487 22.317 1.00 64.44 71 ARG A O 1
ATOM 555 N N . ILE A 1 72 ? -5.948 7.415 21.047 1.00 66.12 72 ILE A N 1
ATOM 556 C CA . ILE A 1 72 ? -4.979 7.292 22.152 1.00 66.12 72 ILE A CA 1
ATOM 557 C C . ILE A 1 72 ? -4.145 8.573 22.341 1.00 66.12 72 ILE A C 1
ATOM 559 O O . ILE A 1 72 ? -3.756 8.899 23.461 1.00 66.12 72 ILE A O 1
ATOM 563 N N . LEU A 1 73 ? -3.875 9.312 21.264 1.00 63.62 73 LEU A N 1
ATOM 564 C CA . LEU A 1 73 ? -3.001 10.484 21.222 1.00 63.62 73 LEU A CA 1
ATOM 565 C C . LEU A 1 73 ? -3.768 11.703 20.673 1.00 63.62 73 LEU A C 1
ATOM 567 O O . LEU A 1 73 ? -3.913 11.837 19.456 1.00 63.62 73 LEU A O 1
ATOM 571 N N . PRO A 1 74 ? -4.207 12.631 21.545 1.00 68.12 74 PRO A N 1
ATOM 572 C CA . PRO A 1 74 ? -4.961 13.825 21.147 1.00 68.12 74 PRO A CA 1
ATOM 573 C C . PRO A 1 74 ? -4.235 14.722 20.131 1.00 68.12 74 PRO A C 1
ATOM 575 O O . PRO A 1 74 ? -4.879 15.360 19.307 1.00 68.12 74 PRO A O 1
ATOM 578 N N . ASP A 1 75 ? -2.897 14.740 20.158 1.00 71.69 75 ASP A N 1
ATOM 579 C CA . ASP A 1 75 ? -2.055 15.638 19.352 1.00 71.69 75 ASP A CA 1
ATOM 580 C C . ASP A 1 75 ? -1.391 14.955 18.136 1.00 71.69 75 ASP A C 1
ATOM 582 O O . ASP A 1 75 ? -0.371 15.436 17.629 1.00 71.69 75 ASP A O 1
ATOM 586 N N . VAL A 1 76 ? -1.921 13.818 17.666 1.00 69.94 76 VAL A N 1
ATOM 587 C CA . VAL A 1 76 ? -1.302 13.017 16.587 1.00 69.94 76 VAL A CA 1
ATOM 588 C C . VAL A 1 76 ? -1.046 13.824 15.302 1.00 69.94 76 VAL A C 1
ATOM 590 O O . VAL A 1 76 ? 0.006 13.665 14.680 1.00 69.94 76 VAL A O 1
ATOM 593 N N . GLU A 1 77 ? -1.926 14.771 14.959 1.00 69.81 77 GLU A N 1
ATOM 594 C CA . GLU A 1 77 ? -1.751 15.662 13.800 1.00 69.81 77 GLU A CA 1
ATOM 595 C C . GLU A 1 77 ? -0.526 16.579 13.957 1.00 69.81 77 GLU A C 1
ATOM 597 O O . GLU A 1 77 ? 0.313 16.666 13.061 1.00 69.81 77 GLU A O 1
ATOM 602 N N . THR A 1 78 ? -0.334 17.171 15.140 1.00 76.25 78 THR A N 1
ATOM 603 C CA . THR A 1 78 ? 0.823 18.042 15.422 1.00 76.25 78 THR A CA 1
ATOM 604 C C . THR A 1 78 ? 2.142 17.265 15.363 1.00 76.25 78 THR A C 1
ATOM 606 O O . THR A 1 78 ? 3.180 17.790 14.940 1.00 76.25 78 THR A O 1
ATOM 609 N N . ILE A 1 79 ? 2.131 16.002 15.800 1.00 72.81 79 ILE A N 1
ATOM 610 C CA . ILE A 1 79 ? 3.297 15.115 15.716 1.00 72.81 79 ILE A CA 1
ATOM 611 C C . ILE A 1 79 ? 3.618 14.807 14.247 1.00 72.81 79 ILE A C 1
ATOM 613 O O . ILE A 1 79 ? 4.794 14.873 13.865 1.00 72.81 79 ILE A O 1
ATOM 617 N N . ARG A 1 80 ? 2.598 14.531 13.424 1.00 70.75 80 ARG A N 1
ATOM 618 C CA . ARG A 1 80 ? 2.739 14.249 11.988 1.00 70.75 80 ARG A CA 1
ATOM 619 C C . ARG A 1 80 ? 3.351 15.428 11.237 1.00 70.75 80 ARG A C 1
ATOM 621 O O . ARG A 1 80 ? 4.392 15.252 10.601 1.00 70.75 80 ARG A O 1
ATOM 628 N N . ASP A 1 81 ? 2.810 16.629 11.422 1.00 76.69 81 ASP A N 1
ATOM 629 C CA . ASP A 1 81 ? 3.295 17.853 10.769 1.00 76.69 81 ASP A CA 1
ATOM 630 C C . ASP A 1 81 ? 4.776 18.117 11.070 1.00 76.69 81 ASP A C 1
ATOM 632 O O . ASP A 1 81 ? 5.582 18.434 10.189 1.00 76.69 81 ASP A O 1
ATOM 636 N N . ARG A 1 82 ? 5.179 17.925 12.331 1.00 77.94 82 ARG A N 1
ATOM 637 C CA . ARG A 1 82 ? 6.578 18.088 12.750 1.00 77.94 82 ARG A CA 1
ATOM 638 C C . ARG A 1 82 ? 7.488 17.022 12.150 1.00 77.94 82 ARG A C 1
ATOM 640 O O . ARG A 1 82 ? 8.627 17.336 11.793 1.00 77.94 82 ARG A O 1
ATOM 647 N N . PHE A 1 83 ? 7.027 15.777 12.043 1.00 69.12 83 PHE A N 1
ATOM 648 C CA . PHE A 1 83 ? 7.786 14.697 11.410 1.00 69.12 83 PHE A CA 1
ATOM 649 C C . PHE A 1 83 ? 7.972 14.936 9.911 1.00 69.12 83 PHE A C 1
ATOM 651 O O . PHE A 1 83 ? 9.095 14.807 9.412 1.00 69.12 83 PHE A O 1
ATOM 658 N N . GLU A 1 84 ? 6.914 15.333 9.205 1.00 68.31 84 GLU A N 1
ATOM 659 C CA . GLU A 1 84 ? 6.962 15.653 7.777 1.00 68.31 84 GLU A CA 1
ATOM 660 C C . GLU A 1 84 ? 7.888 16.835 7.490 1.00 68.31 84 GLU A C 1
ATOM 662 O 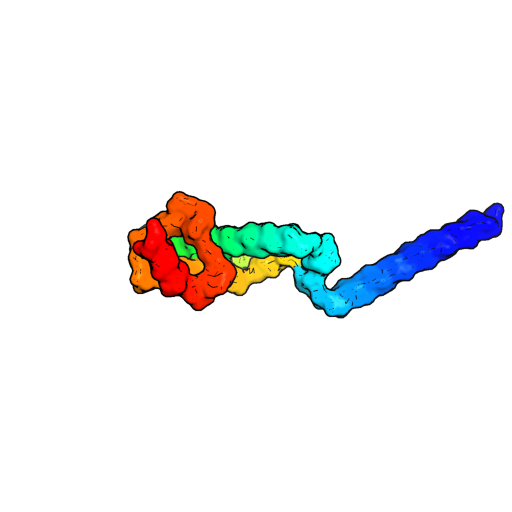O . GLU A 1 84 ? 8.779 16.724 6.639 1.00 68.31 84 GLU A O 1
ATOM 667 N N . ALA A 1 85 ? 7.777 17.915 8.270 1.00 72.06 85 ALA A N 1
ATOM 668 C CA . ALA A 1 85 ? 8.669 19.067 8.170 1.00 72.06 85 ALA A CA 1
ATOM 669 C C . ALA A 1 85 ? 10.148 18.664 8.340 1.00 72.06 85 ALA A C 1
ATOM 671 O O . ALA A 1 85 ? 11.018 19.086 7.571 1.00 72.06 85 ALA A O 1
ATOM 672 N N . ARG A 1 86 ? 10.452 17.777 9.299 1.00 67.38 86 ARG A N 1
ATOM 673 C CA . ARG A 1 86 ? 11.818 17.270 9.534 1.00 67.38 86 ARG A CA 1
ATOM 674 C C . ARG A 1 86 ? 12.316 16.361 8.410 1.00 67.38 86 ARG A C 1
ATOM 676 O O . ARG A 1 86 ? 13.501 16.402 8.072 1.00 67.38 86 ARG A O 1
ATOM 683 N N . ARG A 1 87 ? 11.429 15.543 7.839 1.00 63.16 87 ARG A N 1
ATOM 684 C CA . ARG A 1 87 ? 11.723 14.611 6.739 1.00 63.16 87 ARG A CA 1
ATOM 685 C C . ARG A 1 87 ? 11.989 15.360 5.427 1.00 63.16 87 ARG A C 1
ATOM 687 O O . ARG A 1 87 ? 12.898 14.981 4.689 1.00 63.16 87 ARG A O 1
ATOM 694 N N . GLY A 1 88 ? 11.274 16.460 5.175 1.00 60.44 88 GLY A N 1
ATOM 695 C CA . GLY A 1 88 ? 11.533 17.374 4.055 1.00 60.44 88 GLY A CA 1
ATOM 696 C C . GLY A 1 88 ? 12.853 18.145 4.190 1.00 60.44 88 GLY A C 1
ATOM 697 O O . GLY A 1 88 ? 13.552 18.352 3.194 1.00 60.44 88 GLY A O 1
ATOM 698 N N . ALA A 1 89 ? 13.227 18.503 5.422 1.00 59.97 89 ALA A N 1
ATOM 699 C CA . ALA A 1 89 ? 14.445 19.255 5.724 1.00 59.97 89 ALA A CA 1
ATOM 700 C C . ALA A 1 89 ? 15.740 18.414 5.696 1.00 59.97 89 ALA A C 1
ATOM 702 O O . ALA A 1 89 ? 16.804 18.954 5.402 1.00 59.97 89 ALA A O 1
ATOM 703 N N . ARG A 1 90 ? 15.684 17.102 5.987 1.00 53.72 90 ARG A N 1
ATOM 704 C CA . ARG A 1 90 ? 16.880 16.235 6.122 1.00 53.72 90 ARG A CA 1
ATOM 705 C C . ARG A 1 90 ? 17.372 15.544 4.848 1.00 53.72 90 ARG A C 1
ATOM 707 O O . ARG A 1 90 ? 18.503 15.067 4.839 1.00 53.72 90 ARG A O 1
ATOM 714 N N . ARG A 1 91 ? 16.580 15.475 3.774 1.00 55.19 91 ARG A N 1
ATOM 715 C CA . ARG A 1 91 ? 17.033 14.849 2.516 1.00 55.19 91 ARG A CA 1
ATOM 716 C C . ARG A 1 91 ? 17.969 15.784 1.748 1.00 55.19 91 ARG A C 1
ATOM 718 O O . ARG A 1 91 ? 17.496 16.699 1.066 1.00 55.19 91 ARG A O 1
ATOM 725 N N . GLY A 1 92 ? 19.278 15.551 1.851 1.00 57.66 92 GLY A N 1
ATOM 726 C CA . GLY A 1 92 ? 20.309 16.244 1.070 1.00 57.66 92 GLY A CA 1
ATOM 727 C C . GLY A 1 92 ? 20.178 15.998 -0.441 1.00 57.66 92 GLY A C 1
ATOM 728 O O . GLY A 1 92 ? 19.587 15.009 -0.873 1.00 57.66 92 GLY A O 1
ATOM 729 N N . GLY A 1 93 ? 20.720 16.903 -1.265 1.00 58.00 93 GLY A N 1
ATOM 730 C CA . GLY A 1 93 ? 20.562 16.861 -2.729 1.00 58.00 93 GLY A CA 1
ATOM 731 C C . GLY A 1 93 ? 21.076 15.576 -3.394 1.00 58.00 93 GLY A C 1
ATOM 732 O O . GLY A 1 93 ? 20.479 15.115 -4.363 1.00 58.00 93 GLY A O 1
ATOM 733 N N . LEU A 1 94 ? 22.127 14.964 -2.837 1.00 53.94 94 LEU A N 1
ATOM 734 C CA . LEU A 1 94 ? 22.704 13.706 -3.328 1.00 53.94 94 LEU A CA 1
ATOM 735 C C . LEU A 1 94 ? 21.791 12.495 -3.078 1.00 53.94 94 LEU A C 1
ATOM 737 O O . LEU A 1 94 ? 21.610 11.681 -3.975 1.00 53.94 94 LEU A O 1
ATOM 741 N N . ASP A 1 95 ? 21.152 12.419 -1.911 1.00 57.31 95 ASP A N 1
ATOM 742 C CA . ASP A 1 95 ? 20.230 11.333 -1.543 1.00 57.31 95 ASP A CA 1
ATOM 743 C C . ASP A 1 95 ? 18.969 11.325 -2.432 1.00 57.31 95 ASP A C 1
ATOM 745 O O . ASP A 1 95 ? 18.521 10.285 -2.920 1.00 57.31 95 ASP A O 1
ATOM 749 N N . ARG A 1 96 ? 18.454 12.517 -2.771 1.00 61.16 96 ARG A N 1
ATOM 750 C CA . ARG A 1 96 ? 17.345 12.666 -3.735 1.00 61.16 96 ARG A CA 1
ATOM 751 C C . ARG A 1 96 ? 17.746 12.276 -5.155 1.00 61.16 96 ARG A C 1
ATOM 753 O O . ARG A 1 96 ? 16.926 11.737 -5.893 1.00 61.16 96 ARG A O 1
ATOM 760 N N . LEU A 1 97 ? 18.978 12.586 -5.555 1.00 54.12 97 LEU A N 1
ATOM 761 C CA . LEU A 1 97 ? 19.484 12.278 -6.890 1.00 54.12 97 LEU A CA 1
ATOM 762 C C . LEU A 1 97 ? 19.694 10.771 -7.064 1.00 54.12 97 LEU A C 1
ATOM 764 O O . LEU A 1 97 ? 19.279 10.226 -8.081 1.00 54.12 97 LEU A O 1
ATOM 768 N N . VAL A 1 98 ? 20.263 10.101 -6.058 1.00 55.50 98 VAL A N 1
ATOM 769 C CA . VAL A 1 98 ? 20.427 8.642 -6.034 1.00 55.50 98 VAL A CA 1
ATOM 770 C C . VAL A 1 98 ? 19.065 7.948 -6.010 1.00 55.50 98 VAL A C 1
ATOM 772 O O . VAL A 1 98 ? 18.834 7.067 -6.825 1.00 55.50 98 VAL A O 1
ATOM 775 N N . SER A 1 99 ? 18.120 8.398 -5.183 1.00 59.00 99 SER A N 1
ATOM 776 C CA . SER A 1 99 ? 16.764 7.824 -5.148 1.00 59.00 99 SER A CA 1
ATOM 777 C C . SER A 1 99 ? 16.028 7.967 -6.489 1.00 59.00 99 SER A C 1
ATOM 779 O O . SER A 1 99 ? 15.454 6.999 -6.982 1.00 59.00 99 SER A O 1
ATOM 781 N N . ARG A 1 100 ? 16.113 9.136 -7.143 1.00 57.91 100 ARG A N 1
ATOM 782 C CA . ARG A 1 100 ? 15.560 9.351 -8.497 1.00 57.91 100 ARG A CA 1
ATOM 783 C C . ARG A 1 100 ? 16.237 8.498 -9.555 1.00 57.91 100 ARG A C 1
ATOM 785 O O . ARG A 1 100 ? 15.558 7.941 -10.407 1.00 57.91 100 ARG A O 1
ATOM 792 N N . LEU A 1 101 ? 17.563 8.394 -9.493 1.00 53.69 101 LEU A N 1
ATOM 793 C CA . LEU A 1 101 ? 18.328 7.571 -10.422 1.00 53.69 101 LEU A CA 1
ATOM 794 C C . LEU A 1 101 ? 18.040 6.081 -10.229 1.00 53.69 101 LEU A C 1
ATOM 796 O O . LEU A 1 101 ? 18.071 5.331 -11.203 1.00 53.69 101 LEU A O 1
ATOM 800 N N . ILE A 1 102 ? 17.740 5.663 -8.993 1.00 57.84 102 ILE A N 1
ATOM 801 C CA . ILE A 1 102 ? 17.425 4.271 -8.681 1.00 57.84 102 ILE A CA 1
ATOM 802 C C . ILE A 1 102 ? 15.937 3.933 -8.992 1.00 57.84 102 ILE A C 1
ATOM 804 O O . ILE A 1 102 ? 15.490 2.801 -8.851 1.00 57.84 102 ILE A O 1
ATOM 808 N N . GLY A 1 103 ? 15.115 4.907 -9.407 1.00 55.47 103 GLY A N 1
ATOM 809 C CA . GLY A 1 103 ? 13.657 4.711 -9.475 1.00 55.47 103 GLY A CA 1
ATOM 810 C C . GLY A 1 103 ? 13.025 4.412 -8.101 1.00 55.47 103 GLY A C 1
ATOM 811 O O . GLY A 1 103 ? 11.853 4.066 -8.015 1.00 55.47 103 GLY A O 1
ATOM 812 N N . LEU A 1 104 ? 13.802 4.585 -7.024 1.00 52.56 104 LEU A N 1
ATOM 813 C CA . LEU A 1 104 ? 13.406 4.534 -5.614 1.00 52.56 104 LEU A CA 1
ATOM 814 C C . LEU A 1 104 ? 12.804 5.866 -5.147 1.00 52.56 104 LEU A C 1
ATOM 816 O O . LEU A 1 104 ? 12.561 6.057 -3.959 1.00 52.56 104 LEU A O 1
ATOM 820 N N . ASP A 1 105 ? 12.541 6.803 -6.060 1.00 56.38 105 ASP A N 1
ATOM 821 C CA . ASP A 1 105 ? 11.602 7.897 -5.809 1.00 56.38 105 ASP A CA 1
ATOM 822 C C . ASP A 1 105 ? 10.179 7.322 -5.936 1.00 56.38 105 ASP A C 1
ATOM 824 O O . ASP A 1 105 ? 9.397 7.696 -6.812 1.00 56.38 105 ASP A O 1
ATOM 828 N N . LEU A 1 106 ? 9.870 6.356 -5.063 1.00 48.88 106 LEU A N 1
ATOM 829 C CA . LEU A 1 106 ? 8.533 5.828 -4.806 1.00 48.88 106 LEU A CA 1
ATOM 830 C C . LEU A 1 106 ? 7.809 6.915 -4.015 1.00 48.88 106 LEU A C 1
ATOM 832 O O . LEU A 1 106 ? 7.769 6.961 -2.787 1.00 48.88 106 LEU A O 1
ATOM 836 N N . LYS A 1 107 ? 7.421 7.927 -4.791 1.00 57.44 107 LYS A N 1
ATOM 837 C CA . LYS A 1 107 ? 6.826 9.184 -4.368 1.00 57.44 107 LYS A CA 1
ATOM 838 C C . LYS A 1 107 ? 5.609 8.908 -3.504 1.00 57.44 107 LYS A C 1
ATOM 840 O O . LYS A 1 107 ? 4.823 8.023 -3.809 1.00 57.44 107 LYS A O 1
ATOM 845 N N . LEU A 1 108 ? 5.403 9.804 -2.545 1.00 52.47 108 LEU A N 1
ATOM 846 C CA . LEU A 1 108 ? 4.169 10.161 -1.827 1.00 52.47 108 LEU A CA 1
ATOM 847 C C . LEU A 1 108 ? 2.803 9.697 -2.377 1.00 52.47 108 LEU A C 1
ATOM 849 O O . LEU A 1 108 ? 1.857 9.510 -1.619 1.00 52.47 108 LEU A O 1
ATOM 853 N N . GLU A 1 109 ? 2.677 9.548 -3.687 1.00 56.34 109 GLU A N 1
ATOM 854 C CA . GLU A 1 109 ? 1.522 8.993 -4.379 1.00 56.34 109 GLU A CA 1
ATOM 855 C C . GLU A 1 109 ? 1.239 7.519 -4.026 1.00 56.34 109 GLU A C 1
ATOM 857 O O . GLU A 1 109 ? 0.072 7.130 -3.943 1.00 56.34 109 GLU A O 1
ATOM 862 N N . GLN A 1 110 ? 2.276 6.720 -3.749 1.00 54.34 110 GLN A N 1
ATOM 863 C CA . GLN A 1 110 ? 2.138 5.326 -3.315 1.00 54.34 110 GLN A CA 1
ATOM 864 C C . GLN A 1 110 ? 1.642 5.199 -1.872 1.00 54.34 110 GLN A C 1
ATOM 866 O O . GLN A 1 110 ? 0.738 4.397 -1.638 1.00 54.34 110 GLN A O 1
ATOM 871 N N . TYR A 1 111 ? 2.109 6.059 -0.953 1.00 61.22 111 TYR A N 1
ATOM 872 C CA . TYR A 1 111 ? 1.569 6.148 0.416 1.00 61.22 111 TYR A CA 1
ATOM 873 C C . TYR A 1 111 ? 0.051 6.359 0.386 1.00 61.22 111 TYR A C 1
ATOM 875 O O . TYR A 1 111 ? -0.716 5.601 0.975 1.00 61.22 111 TYR A O 1
ATOM 883 N N . ARG A 1 112 ? -0.405 7.318 -0.433 1.00 66.94 112 ARG A N 1
ATOM 884 C CA . ARG A 1 112 ? -1.835 7.619 -0.598 1.00 66.94 112 ARG A CA 1
ATOM 885 C C . ARG A 1 112 ? -2.618 6.490 -1.257 1.00 66.94 112 ARG A C 1
ATOM 887 O O . ARG A 1 112 ? -3.832 6.426 -1.088 1.00 66.94 112 ARG A O 1
ATOM 894 N N . LYS A 1 113 ? -1.994 5.649 -2.085 1.00 76.56 113 LYS A N 1
ATOM 895 C CA . LYS A 1 113 ? -2.672 4.476 -2.662 1.00 76.56 113 LYS A CA 1
ATOM 896 C C . LYS A 1 113 ? -2.866 3.389 -1.610 1.00 76.56 113 LYS A C 1
ATOM 898 O O . LYS A 1 113 ? -3.991 2.925 -1.463 1.00 76.56 113 LYS A O 1
ATOM 903 N N . GLY A 1 114 ? -1.817 3.046 -0.863 1.00 79.31 114 GLY A N 1
ATOM 904 C CA . GLY A 1 114 ? -1.898 2.060 0.216 1.00 79.31 114 GLY A CA 1
ATOM 905 C C . GLY A 1 114 ? -2.909 2.459 1.291 1.00 79.31 114 GLY A C 1
ATOM 906 O O . GLY A 1 114 ? -3.794 1.678 1.627 1.00 79.31 114 GLY A O 1
ATOM 907 N N . GLU A 1 115 ? -2.849 3.705 1.761 1.00 80.56 115 GLU A N 1
ATOM 908 C CA . GLU A 1 115 ? -3.778 4.236 2.766 1.00 80.56 115 GLU A CA 1
ATOM 909 C C . GLU A 1 115 ? -5.239 4.179 2.282 1.00 80.56 115 GLU A C 1
ATOM 911 O O . GLU A 1 115 ? -6.114 3.654 2.974 1.00 80.56 115 GLU A O 1
ATOM 916 N N . ARG A 1 116 ? -5.514 4.658 1.056 1.00 84.88 116 ARG A N 1
ATOM 917 C CA . ARG A 1 116 ? -6.863 4.600 0.459 1.00 84.88 116 ARG A CA 1
ATOM 918 C C . ARG A 1 116 ? -7.362 3.170 0.307 1.00 84.88 116 ARG A C 1
ATOM 920 O O . ARG A 1 116 ? -8.555 2.930 0.502 1.00 84.88 116 ARG A O 1
ATOM 927 N N . PHE A 1 117 ? -6.473 2.243 -0.037 1.00 90.12 117 PHE A N 1
ATOM 928 C CA . PHE A 1 117 ? -6.809 0.833 -0.129 1.00 90.12 117 PHE A CA 1
ATOM 929 C C . PHE A 1 117 ? -7.230 0.280 1.236 1.00 90.12 117 PHE A C 1
ATOM 931 O O . PHE A 1 117 ? -8.351 -0.210 1.361 1.00 90.12 117 PHE A O 1
ATOM 938 N N . VAL A 1 118 ? -6.397 0.437 2.270 1.00 89.31 118 VAL A N 1
ATOM 939 C CA . VAL A 1 118 ? -6.667 -0.062 3.632 1.00 89.31 118 VAL A CA 1
ATOM 940 C C . VAL A 1 118 ? -7.950 0.550 4.200 1.00 89.31 118 VAL A C 1
ATOM 942 O O . VAL A 1 118 ? -8.830 -0.175 4.670 1.00 89.31 118 VAL A O 1
ATOM 945 N N . ALA A 1 119 ? -8.127 1.867 4.065 1.00 86.88 119 ALA A N 1
ATOM 946 C CA . ALA A 1 119 ? -9.359 2.546 4.466 1.00 86.88 119 ALA A CA 1
ATOM 947 C C . ALA A 1 119 ? -10.587 2.034 3.687 1.00 86.88 119 ALA A C 1
ATOM 949 O O . ALA A 1 119 ? -11.687 1.918 4.233 1.00 86.88 119 ALA A O 1
ATOM 950 N N . GLY A 1 120 ? -10.416 1.715 2.403 1.00 90.31 120 GLY A N 1
ATOM 951 C CA . GLY A 1 120 ? -11.447 1.112 1.567 1.00 90.31 120 GLY A CA 1
ATOM 952 C C . GLY A 1 120 ? -11.826 -0.300 2.008 1.00 90.31 120 GLY A C 1
ATOM 953 O O . GLY A 1 120 ? -13.017 -0.583 2.121 1.00 90.31 120 GLY A O 1
ATOM 954 N N . VAL A 1 121 ? -10.845 -1.153 2.309 1.00 91.38 121 VAL A N 1
ATOM 955 C CA . VAL A 1 121 ? -11.062 -2.510 2.837 1.00 91.38 121 VAL A CA 1
ATOM 956 C C . VAL A 1 121 ? -11.828 -2.447 4.153 1.00 91.38 121 VAL A C 1
ATOM 958 O O . VAL A 1 121 ? -12.858 -3.108 4.289 1.00 91.38 121 VAL A O 1
ATOM 961 N N . TYR A 1 122 ? -11.389 -1.595 5.082 1.00 89.19 122 TYR A N 1
ATOM 962 C CA . TYR A 1 122 ? -12.071 -1.392 6.358 1.00 89.19 122 TYR A CA 1
ATOM 963 C C . TYR A 1 122 ? -13.525 -0.951 6.172 1.00 89.19 122 TYR A C 1
ATOM 965 O O . TYR A 1 122 ? -14.435 -1.482 6.802 1.00 89.19 122 TYR A O 1
ATOM 973 N N . ARG A 1 123 ? -13.777 -0.010 5.258 1.00 88.94 123 ARG A N 1
ATOM 974 C CA . ARG A 1 123 ? -15.132 0.477 4.973 1.00 88.94 123 ARG A CA 1
ATOM 975 C C . ARG A 1 123 ? -16.045 -0.595 4.370 1.00 88.94 123 ARG A C 1
ATOM 977 O O . ARG A 1 123 ? -17.251 -0.533 4.585 1.00 88.94 123 ARG A O 1
ATOM 984 N N . VAL A 1 124 ? -15.501 -1.533 3.594 1.00 90.75 124 VAL A N 1
ATOM 985 C CA . VAL A 1 124 ? -16.283 -2.589 2.927 1.00 90.75 124 VAL A CA 1
ATOM 986 C C . VAL A 1 124 ? -16.501 -3.800 3.835 1.00 90.75 124 VAL A C 1
ATOM 988 O O . VAL A 1 124 ? -17.605 -4.338 3.860 1.00 90.75 124 VAL A O 1
ATOM 991 N N . GLY A 1 125 ? -15.472 -4.244 4.557 1.00 86.19 125 GLY A N 1
ATOM 992 C CA . GLY A 1 125 ? -15.482 -5.516 5.290 1.00 86.19 125 GLY A CA 1
ATOM 993 C C . GLY A 1 125 ? -15.095 -5.430 6.770 1.00 86.19 125 GLY A C 1
ATOM 994 O O . GLY A 1 125 ? -14.996 -6.464 7.430 1.00 86.19 125 GLY A O 1
ATOM 995 N N . GLY A 1 126 ? -14.881 -4.224 7.301 1.00 87.19 126 GLY A N 1
ATOM 996 C CA . GLY A 1 126 ? -14.554 -3.987 8.707 1.00 87.19 126 GLY A CA 1
ATOM 997 C C . GLY A 1 126 ? -13.197 -4.546 9.138 1.00 87.19 126 GLY A C 1
ATOM 998 O O . GLY A 1 126 ? -12.338 -4.886 8.321 1.00 87.19 126 GLY A O 1
ATOM 999 N N . GLU A 1 127 ? -13.013 -4.662 10.455 1.00 85.69 127 GLU A N 1
ATOM 1000 C CA . GLU A 1 127 ? -11.793 -5.212 11.067 1.00 85.69 127 GLU A CA 1
ATOM 1001 C C . GLU A 1 127 ? -11.524 -6.657 10.635 1.00 85.69 127 GLU A C 1
ATOM 1003 O O . GLU A 1 127 ? -10.376 -7.028 10.406 1.00 85.69 127 GLU A O 1
ATOM 1008 N N . ALA A 1 128 ? -12.581 -7.459 10.461 1.00 87.25 128 ALA A N 1
ATOM 1009 C CA . ALA A 1 128 ? -12.458 -8.851 10.047 1.00 87.25 128 ALA A CA 1
ATOM 1010 C C . ALA A 1 128 ? -11.813 -8.979 8.661 1.00 87.25 128 ALA A C 1
ATOM 1012 O O . ALA A 1 128 ? -10.945 -9.823 8.479 1.00 87.25 128 ALA A O 1
ATOM 1013 N N . ALA A 1 129 ? -12.183 -8.126 7.700 1.00 88.56 129 ALA A N 1
ATOM 1014 C CA . ALA A 1 129 ? -11.541 -8.124 6.387 1.00 88.56 129 ALA A CA 1
ATOM 1015 C C . ALA A 1 129 ? -10.102 -7.598 6.444 1.00 88.56 129 ALA A C 1
ATOM 1017 O O . ALA A 1 129 ? -9.241 -8.141 5.759 1.00 88.56 129 ALA A O 1
ATOM 1018 N N . LEU A 1 130 ? -9.816 -6.587 7.273 1.00 87.31 130 LEU A N 1
ATOM 1019 C CA . LEU A 1 130 ? -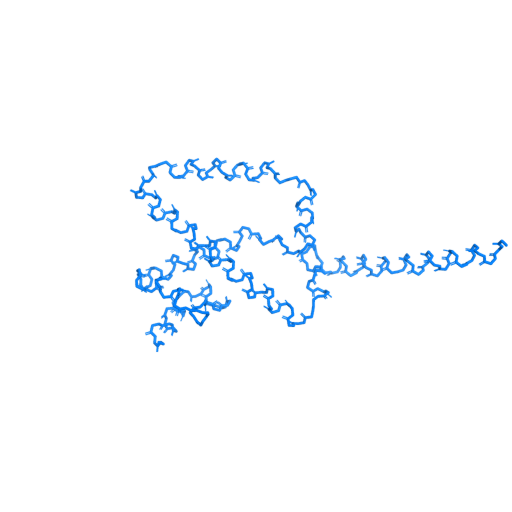8.444 -6.104 7.455 1.00 87.31 130 LEU A CA 1
ATOM 1020 C C . LEU A 1 130 ? -7.523 -7.162 8.059 1.00 87.31 130 LEU A C 1
ATOM 1022 O O . LEU A 1 130 ? -6.379 -7.265 7.632 1.00 87.31 130 LEU A O 1
ATOM 1026 N N . ALA A 1 131 ? -7.995 -7.948 9.028 1.00 87.50 131 ALA A N 1
ATOM 1027 C CA . ALA A 1 131 ? -7.185 -8.992 9.654 1.00 87.50 131 ALA A CA 1
ATOM 1028 C C . ALA A 1 131 ? -6.649 -9.999 8.624 1.00 87.50 131 ALA A C 1
ATOM 1030 O O . ALA A 1 131 ? -5.517 -10.462 8.745 1.00 87.50 131 ALA A O 1
ATOM 1031 N N . ARG A 1 132 ? -7.423 -10.248 7.562 1.00 89.56 132 ARG A N 1
ATOM 1032 C CA . ARG A 1 132 ? -7.072 -11.201 6.507 1.00 89.56 132 ARG A CA 1
ATOM 1033 C C . ARG A 1 132 ? -5.903 -10.790 5.632 1.00 89.56 132 ARG A C 1
ATOM 1035 O O . ARG A 1 132 ? -5.309 -11.650 4.996 1.00 89.56 132 ARG A O 1
ATOM 1042 N N . LEU A 1 133 ? -5.523 -9.509 5.618 1.00 87.19 133 LEU A N 1
ATOM 1043 C CA . LEU A 1 133 ? -4.306 -9.047 4.933 1.00 87.19 133 LEU A CA 1
ATOM 1044 C C . LEU A 1 133 ? -3.051 -9.812 5.368 1.00 87.19 133 LEU A C 1
ATOM 1046 O O . LEU A 1 133 ? -2.074 -9.860 4.624 1.00 87.19 133 LEU A O 1
ATOM 1050 N N . TRP A 1 134 ? -3.088 -10.396 6.565 1.00 87.19 134 TRP A N 1
ATOM 1051 C CA . TRP A 1 134 ? -1.958 -11.051 7.207 1.00 87.19 134 TRP A CA 1
ATOM 1052 C C . TRP A 1 134 ? -2.039 -12.581 7.182 1.00 87.19 134 TRP A C 1
ATOM 1054 O O . TRP A 1 134 ? -1.149 -13.226 7.732 1.00 87.19 134 TRP A O 1
ATOM 1064 N N . ASP A 1 135 ? -3.058 -13.162 6.539 1.00 88.81 135 ASP A N 1
ATOM 1065 C CA . ASP A 1 135 ? -3.258 -14.619 6.487 1.00 88.81 135 ASP A CA 1
ATOM 1066 C C . ASP A 1 135 ? -2.165 -15.331 5.670 1.00 88.81 135 ASP A C 1
ATOM 1068 O O . ASP A 1 135 ? -1.872 -16.501 5.909 1.00 88.81 135 ASP A O 1
ATOM 1072 N N . GLY A 1 136 ? -1.523 -14.622 4.736 1.00 85.25 136 GLY A N 1
ATOM 1073 C CA . GLY A 1 136 ? -0.442 -15.159 3.915 1.00 85.25 136 GLY A CA 1
ATOM 1074 C C . GLY A 1 136 ? -0.184 -14.344 2.643 1.00 85.25 136 GLY A C 1
ATOM 1075 O O . GLY A 1 136 ? -0.900 -13.379 2.362 1.00 85.25 136 GLY A O 1
ATOM 1076 N N . PRO A 1 137 ? 0.835 -14.715 1.843 1.00 85.25 137 PRO A N 1
ATOM 1077 C CA . PRO A 1 137 ? 1.157 -14.044 0.581 1.00 85.25 137 PRO A CA 1
ATOM 1078 C C . PRO A 1 137 ? -0.016 -13.986 -0.409 1.00 85.25 137 PRO A C 1
ATOM 1080 O O . PRO A 1 137 ? -0.175 -13.010 -1.135 1.00 85.25 137 PRO A O 1
ATOM 1083 N N . GLU A 1 138 ? -0.861 -15.011 -0.426 1.00 86.56 138 GLU A N 1
ATOM 1084 C CA . GLU A 1 138 ? -2.064 -15.113 -1.251 1.00 86.56 138 GLU A CA 1
ATOM 1085 C C . GLU A 1 138 ? -3.132 -14.073 -0.897 1.00 86.56 138 GLU A C 1
ATOM 1087 O O . GLU A 1 138 ? -3.935 -13.702 -1.755 1.00 86.56 138 GLU A O 1
ATOM 1092 N N . ALA A 1 139 ? -3.128 -13.562 0.335 1.00 89.00 139 ALA A N 1
ATOM 1093 C CA . ALA A 1 139 ? -4.035 -12.510 0.764 1.00 89.00 139 ALA A CA 1
ATOM 1094 C C . ALA A 1 139 ? -3.550 -11.112 0.354 1.00 89.00 139 ALA A C 1
ATOM 1096 O O . ALA A 1 139 ? -4.315 -10.154 0.437 1.00 89.00 139 ALA A O 1
ATOM 1097 N N . LEU A 1 140 ? -2.317 -10.964 -0.141 1.00 89.81 140 LEU A N 1
ATOM 1098 C CA . LEU A 1 140 ? -1.817 -9.669 -0.597 1.00 89.81 140 LEU A CA 1
ATOM 1099 C C . LEU A 1 140 ? -2.620 -9.173 -1.814 1.00 89.81 140 LEU A C 1
ATOM 1101 O O . LEU A 1 140 ? -2.995 -9.975 -2.679 1.00 89.81 140 LEU A O 1
ATOM 1105 N N . PRO A 1 141 ? -2.921 -7.865 -1.900 1.00 89.25 141 PRO A N 1
ATOM 1106 C CA . PRO A 1 141 ? -3.653 -7.301 -3.022 1.00 89.25 141 PRO A CA 1
ATOM 1107 C C . PRO A 1 141 ? -2.806 -7.302 -4.288 1.00 89.25 141 PRO A C 1
ATOM 1109 O O . PRO A 1 141 ? -1.639 -6.936 -4.260 1.00 89.25 141 PRO A O 1
ATOM 1112 N N . ALA A 1 142 ? -3.402 -7.635 -5.425 1.00 87.44 142 ALA A N 1
ATOM 1113 C CA . ALA A 1 142 ? -2.786 -7.390 -6.719 1.00 87.44 142 ALA A CA 1
ATOM 1114 C C . ALA A 1 142 ? -2.780 -5.885 -7.040 1.00 87.44 142 ALA A C 1
ATOM 1116 O O . ALA A 1 142 ? -3.584 -5.110 -6.520 1.00 87.44 142 ALA A O 1
ATOM 1117 N N . ALA A 1 143 ? -1.926 -5.464 -7.976 1.00 83.06 143 ALA A N 1
ATOM 1118 C CA . ALA A 1 143 ? -1.832 -4.057 -8.378 1.00 83.06 143 ALA A CA 1
ATOM 1119 C C . ALA A 1 143 ? -3.179 -3.458 -8.831 1.00 83.06 143 ALA A C 1
ATOM 1121 O O . ALA A 1 143 ? -3.464 -2.302 -8.534 1.00 83.06 143 ALA A O 1
ATOM 1122 N N . ALA A 1 144 ? -4.020 -4.250 -9.505 1.00 86.38 144 ALA A N 1
ATOM 1123 C CA . ALA A 1 144 ? -5.356 -3.830 -9.933 1.00 86.38 144 ALA A CA 1
ATOM 1124 C C . ALA A 1 144 ? -6.344 -3.659 -8.764 1.00 86.38 144 ALA A C 1
ATOM 1126 O O . ALA A 1 144 ? -7.279 -2.870 -8.854 1.00 86.38 144 ALA A O 1
ATOM 1127 N N . GLU A 1 145 ? -6.135 -4.379 -7.662 1.00 89.69 145 GLU A N 1
ATOM 1128 C CA . GLU A 1 145 ? -7.014 -4.356 -6.491 1.00 89.69 145 GLU A CA 1
ATOM 1129 C C . GLU A 1 145 ? -6.718 -3.177 -5.557 1.00 89.69 145 GLU A C 1
ATOM 1131 O O . GLU A 1 145 ? -7.589 -2.770 -4.795 1.00 89.69 145 GLU A O 1
ATOM 1136 N N . LEU A 1 146 ? -5.527 -2.572 -5.643 1.00 84.38 146 LEU A N 1
ATOM 1137 C CA . LEU A 1 146 ? -5.206 -1.356 -4.886 1.00 84.38 146 LEU A CA 1
ATOM 1138 C C . LEU A 1 146 ? -6.172 -0.202 -5.192 1.00 84.38 146 LEU A C 1
ATOM 1140 O O . LEU A 1 146 ? -6.456 0.611 -4.315 1.00 84.38 146 LEU A O 1
ATOM 1144 N N . ASP A 1 147 ? -6.681 -0.138 -6.425 1.00 87.31 147 ASP A N 1
ATOM 1145 C CA . ASP A 1 147 ? -7.647 0.875 -6.851 1.00 87.31 147 ASP A CA 1
ATOM 1146 C C . ASP A 1 147 ? -9.118 0.401 -6.701 1.00 87.31 147 ASP A C 1
ATOM 1148 O O . ASP A 1 147 ? -10.028 1.228 -6.768 1.00 87.31 147 ASP A O 1
ATOM 1152 N N . ASP A 1 148 ? -9.365 -0.892 -6.422 1.00 91.38 148 ASP A N 1
ATOM 1153 C CA . ASP A 1 148 ? -10.684 -1.464 -6.078 1.00 91.38 148 ASP A CA 1
ATOM 1154 C C . ASP A 1 148 ? -10.598 -2.370 -4.828 1.00 91.38 148 ASP A C 1
ATOM 1156 O O . ASP A 1 148 ? -10.540 -3.603 -4.928 1.00 91.38 148 ASP A O 1
ATOM 1160 N N . PRO A 1 149 ? -10.667 -1.777 -3.622 1.00 91.19 149 PRO A N 1
ATOM 1161 C CA . PRO A 1 149 ? -10.645 -2.527 -2.366 1.00 91.19 149 PRO A CA 1
ATOM 1162 C C . PRO A 1 149 ? -11.794 -3.535 -2.238 1.00 91.19 149 PRO A C 1
ATOM 1164 O O . PRO A 1 149 ? -11.673 -4.540 -1.540 1.00 91.19 149 PRO A O 1
ATOM 1167 N N . GLY A 1 150 ? -12.922 -3.294 -2.915 1.00 91.44 150 GLY A N 1
ATOM 1168 C CA . GLY A 1 150 ? -14.065 -4.201 -2.893 1.00 91.44 150 GLY A CA 1
ATOM 1169 C C . GLY A 1 150 ? -13.799 -5.489 -3.669 1.00 91.44 150 GLY A C 1
ATOM 1170 O O . GLY A 1 150 ? -14.263 -6.551 -3.250 1.00 91.44 150 GLY A O 1
ATOM 1171 N N . ALA A 1 151 ? -13.052 -5.419 -4.775 1.00 93.31 151 ALA A N 1
ATOM 1172 C CA . ALA A 1 151 ? -12.607 -6.606 -5.506 1.00 93.31 151 ALA A CA 1
ATOM 1173 C C . ALA A 1 151 ? -11.731 -7.503 -4.636 1.00 93.31 151 ALA A C 1
ATOM 1175 O O . ALA A 1 151 ? -11.992 -8.706 -4.567 1.00 93.31 151 ALA A O 1
ATOM 1176 N N . TRP A 1 152 ? -10.789 -6.904 -3.904 1.00 94.81 152 TRP A N 1
ATOM 1177 C CA . TRP A 1 152 ? -9.961 -7.633 -2.952 1.00 94.81 152 TRP A CA 1
ATOM 1178 C C . TRP A 1 152 ? -10.811 -8.326 -1.889 1.00 94.81 152 TRP A C 1
ATOM 1180 O O . TRP A 1 152 ? -10.726 -9.543 -1.746 1.00 94.81 152 TRP A O 1
ATOM 1190 N N . VAL A 1 153 ? -11.700 -7.585 -1.208 1.00 92.62 153 VAL A N 1
ATOM 1191 C CA . VAL A 1 153 ? -12.553 -8.155 -0.150 1.00 92.62 153 VAL A CA 1
ATOM 1192 C C . VAL A 1 153 ? -13.377 -9.325 -0.677 1.00 92.62 153 VAL A C 1
ATOM 1194 O O . VAL A 1 153 ? -13.466 -10.336 0.006 1.00 92.62 153 VAL A O 1
ATOM 1197 N N . ARG A 1 154 ? -13.944 -9.242 -1.888 1.00 92.88 154 ARG A N 1
ATOM 1198 C CA . ARG A 1 154 ? -14.671 -10.374 -2.487 1.00 92.88 154 ARG A CA 1
ATOM 1199 C C . ARG A 1 154 ? -13.762 -11.580 -2.716 1.00 92.88 154 ARG A C 1
ATOM 1201 O O . ARG A 1 154 ? -14.168 -12.697 -2.416 1.00 92.88 154 ARG A O 1
ATOM 1208 N N . ARG A 1 155 ? -12.547 -11.371 -3.230 1.00 92.69 155 ARG A N 1
ATOM 1209 C CA . ARG A 1 155 ? -11.591 -12.456 -3.484 1.00 92.69 155 ARG A CA 1
ATOM 1210 C C . ARG A 1 155 ? -11.219 -13.178 -2.199 1.00 92.69 155 ARG A C 1
ATOM 1212 O O . ARG A 1 155 ? -11.325 -14.398 -2.160 1.00 92.69 155 ARG A O 1
ATOM 1219 N N . VAL A 1 156 ? -10.814 -12.442 -1.163 1.00 88.69 156 VAL A N 1
ATOM 1220 C CA . VAL A 1 156 ? -10.476 -13.075 0.113 1.00 88.69 156 VAL A CA 1
ATOM 1221 C C . VAL A 1 156 ? -11.726 -13.628 0.784 1.00 88.69 156 VAL A C 1
ATOM 1223 O O . VAL A 1 156 ? -11.715 -14.794 1.128 1.00 88.69 156 VAL A O 1
ATOM 1226 N N . ALA A 1 157 ? -12.845 -12.903 0.901 1.00 76.38 157 ALA A N 1
ATOM 1227 C CA . ALA A 1 157 ? -14.060 -13.382 1.588 1.00 76.38 157 ALA A CA 1
ATOM 1228 C C . ALA A 1 157 ? -14.616 -14.724 1.072 1.00 76.38 157 ALA A C 1
ATOM 1230 O O . ALA A 1 157 ? -15.302 -15.415 1.824 1.00 76.38 157 ALA A O 1
ATOM 1231 N N . HIS A 1 158 ? -14.330 -15.086 -0.180 1.00 59.97 158 HIS A N 1
ATOM 1232 C CA . HIS A 1 158 ? -14.726 -16.359 -0.789 1.00 59.97 158 HIS A CA 1
ATOM 1233 C C . HIS A 1 158 ? -13.610 -17.419 -0.854 1.00 59.97 158 HIS A C 1
ATOM 1235 O O . HIS A 1 158 ? -13.879 -18.523 -1.328 1.00 59.97 158 HIS A O 1
ATOM 1241 N N . ALA A 1 159 ? -12.396 -17.092 -0.409 1.00 54.94 159 ALA A N 1
ATOM 1242 C CA . ALA A 1 159 ? -11.269 -18.007 -0.223 1.00 54.94 159 ALA A CA 1
ATOM 1243 C C . ALA A 1 159 ? -11.204 -18.480 1.233 1.00 54.94 159 ALA A C 1
ATOM 1245 O O . ALA A 1 159 ? -11.026 -19.700 1.429 1.00 54.94 159 ALA A O 1
#

Foldseek 3Di:
DVVVVVVVVVVVVVVVVVVVVLVVVDVVCDLQCSVVVVDDPVRVVVVVLVLLVVLQVLLVVVLCCVPVVVVPPVCSVVVVVVVVVVVVVPQDPVNVSVCSNNSVCSDPVSSVLNNVLLVQLCVQPNPVSNVQCPVDPVLRDDPVCSVPSVVSSVVSVVD